Protein AF-A0AAP0EFK4-F1 (afdb_monomer_lite)

Secondary structure (DSSP, 8-state):
--------S-------HHHHHHHHHHHHHGGGGGGG--S--EEEEEETTTTEEEEEE-TT--S----EE-TTS-EE---HHHHHHHHHHHHHHHT--SS--EEE--SSHHHHHHHHHHHHHHTTSHHHHHH-SPPEEEEEEETT-HHHHHHHHHHHHHT-EEEEEEE-----

pLDDT: mean 73.01, std 19.62, range [22.94, 97.12]

Radius of gyration: 22.22 Å; chains: 1; bounding box: 81×41×48 Å

InterPro domains:
  IPR001962 Asparagine synthase [PF00733] (86-170)
  IPR001962 Asparagine synthase [cd01991] (97-170)
  IPR014729 Rossmann-like alpha/beta/alpha sandwich fold [G3DSA:3.40.50.620] (80-172)
  IPR017932 Glutamine amidotransferase type 2 domain [PF13537] (26-79)
  IPR029055 Nucleophile aminohydrolases, N-terminal [SSF56235] (26-90)
  IPR050795 Asparagine Synthetase [PTHR11772] (86-170)

Sequence (172 aa):
MSTMVGEDDLLPSIEDGALRQERLKYEEYGEGFVDMLDGMFSFVLLDTRDNSFLVARDAIGITSLYIGWGLDDITQFGSCRLIFFLLSNAVIKRLMTDVPFGVLLSGRLDSSLVASITTRYLAGTKAARRWGVQLHSFCVGLEGSPDLKAAKEVANYLGTVHHEFHFTVQVL

Structure (mmCIF, N/CA/C/O backbone):
data_AF-A0AAP0EFK4-F1
#
_entry.id   AF-A0AAP0EFK4-F1
#
loop_
_atom_site.group_PDB
_atom_site.id
_atom_site.type_symbol
_atom_site.label_atom_id
_atom_site.label_alt_id
_atom_site.label_comp_id
_atom_site.label_asym_id
_atom_site.label_entity_id
_atom_site.label_seq_id
_atom_site.pdbx_PDB_ins_code
_atom_site.Cartn_x
_atom_site.Cartn_y
_atom_site.Cartn_z
_atom_site.occupancy
_atom_site.B_iso_or_equiv
_atom_site.auth_seq_id
_atom_site.auth_comp_id
_atom_site.auth_asym_id
_atom_site.auth_atom_id
_atom_site.pdbx_PDB_model_num
ATOM 1 N N . MET A 1 1 ? 49.008 0.470 -12.103 1.00 33.00 1 MET A N 1
ATOM 2 C CA . MET A 1 1 ? 49.219 0.780 -10.671 1.00 33.00 1 MET A CA 1
ATOM 3 C C . MET A 1 1 ? 48.090 1.730 -10.301 1.00 33.00 1 MET A C 1
ATOM 5 O O . MET A 1 1 ? 48.106 2.841 -10.793 1.00 33.00 1 MET A O 1
ATOM 9 N N . SER A 1 2 ? 46.990 1.312 -9.687 1.00 26.42 2 SER A N 1
ATOM 10 C CA . SER A 1 2 ? 46.818 0.460 -8.504 1.00 26.42 2 SER A CA 1
ATOM 11 C C . SER A 1 2 ? 45.630 -0.513 -8.616 1.00 26.42 2 SER A C 1
ATOM 13 O O . SER A 1 2 ? 44.663 -0.257 -9.323 1.00 26.42 2 SER A O 1
ATOM 15 N N . THR A 1 3 ? 45.754 -1.618 -7.888 1.00 28.56 3 THR A N 1
ATOM 16 C CA . THR A 1 3 ? 44.881 -2.797 -7.774 1.00 28.56 3 THR A CA 1
ATOM 17 C C . THR A 1 3 ? 43.818 -2.633 -6.673 1.00 28.56 3 THR A C 1
ATOM 19 O O . THR A 1 3 ? 44.109 -1.958 -5.689 1.00 28.56 3 THR A O 1
ATOM 22 N N . MET A 1 4 ? 42.654 -3.291 -6.801 1.00 23.03 4 MET A N 1
ATOM 23 C CA . MET A 1 4 ? 42.018 -4.242 -5.844 1.00 23.03 4 MET A CA 1
ATOM 24 C C . MET A 1 4 ? 40.590 -4.575 -6.347 1.00 23.03 4 MET A C 1
ATOM 26 O O . MET A 1 4 ? 39.811 -3.656 -6.563 1.00 23.03 4 MET A O 1
ATOM 30 N N . VAL A 1 5 ? 40.321 -5.797 -6.840 1.00 27.58 5 VAL A N 1
ATOM 31 C CA . VAL A 1 5 ? 39.823 -7.007 -6.120 1.00 27.58 5 VAL A CA 1
ATOM 32 C C . VAL A 1 5 ? 38.445 -6.755 -5.463 1.00 27.58 5 VAL A C 1
ATOM 34 O O . VAL A 1 5 ? 38.341 -5.839 -4.659 1.00 27.58 5 VAL A O 1
ATOM 37 N N . GLY A 1 6 ? 37.370 -7.507 -5.730 1.00 22.94 6 GLY A N 1
ATOM 38 C CA . GLY A 1 6 ? 37.272 -8.808 -6.393 1.00 22.94 6 GLY A CA 1
ATOM 39 C C . GLY A 1 6 ? 35.918 -9.071 -7.061 1.00 22.94 6 GLY A C 1
ATOM 40 O O . GLY A 1 6 ? 34.887 -8.506 -6.697 1.00 22.94 6 GLY A O 1
ATOM 41 N N . GLU A 1 7 ? 36.003 -9.926 -8.077 1.00 42.03 7 GLU A N 1
ATOM 42 C CA . GLU A 1 7 ? 34.964 -10.865 -8.488 1.00 42.03 7 GLU A CA 1
ATOM 43 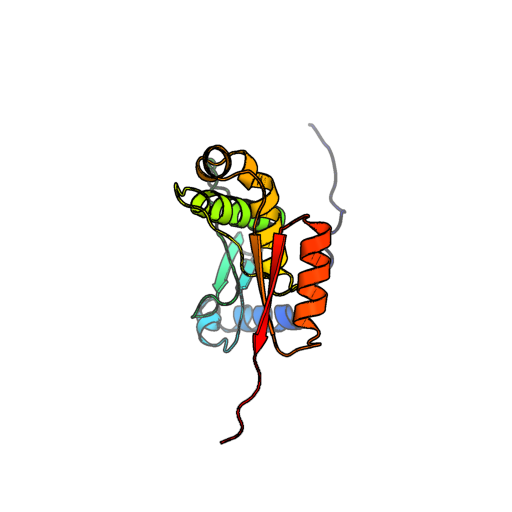C C . GLU A 1 7 ? 34.627 -11.800 -7.308 1.00 42.03 7 GLU A C 1
ATOM 45 O O . GLU A 1 7 ? 35.427 -11.933 -6.381 1.00 42.03 7 GLU A O 1
ATOM 50 N N . ASP A 1 8 ? 33.459 -12.438 -7.377 1.00 32.38 8 ASP A N 1
ATOM 51 C CA . ASP A 1 8 ? 32.881 -13.371 -6.398 1.00 32.38 8 ASP A CA 1
ATOM 52 C C . ASP A 1 8 ? 32.175 -12.731 -5.192 1.00 32.38 8 ASP A C 1
ATOM 54 O O . ASP A 1 8 ? 32.669 -12.767 -4.075 1.00 32.38 8 ASP A O 1
ATOM 58 N N . ASP A 1 9 ? 30.959 -12.214 -5.407 1.00 30.11 9 ASP A N 1
ATOM 59 C CA . ASP A 1 9 ? 29.875 -12.376 -4.425 1.00 30.11 9 ASP A CA 1
ATOM 60 C C . ASP A 1 9 ? 28.490 -12.212 -5.084 1.00 30.11 9 ASP A C 1
ATOM 62 O O . ASP A 1 9 ? 27.922 -11.128 -5.206 1.00 30.11 9 ASP A O 1
ATOM 66 N N . LEU A 1 10 ? 27.946 -13.365 -5.489 1.00 34.59 10 LEU A N 1
ATOM 67 C CA . LEU A 1 10 ? 26.521 -13.710 -5.429 1.00 34.59 10 LEU A CA 1
ATOM 68 C C . LEU A 1 10 ? 25.538 -12.807 -6.199 1.00 34.59 10 LEU A C 1
ATOM 70 O O . LEU A 1 10 ? 24.672 -12.156 -5.614 1.00 34.59 10 LEU A O 1
ATOM 74 N N . LEU A 1 11 ? 25.519 -12.936 -7.527 1.00 31.41 11 LEU A N 1
ATOM 75 C CA . LEU A 1 11 ? 24.217 -13.102 -8.175 1.00 31.41 11 LEU A CA 1
ATOM 76 C C . LEU A 1 11 ? 23.945 -14.607 -8.212 1.00 31.41 11 LEU A C 1
ATOM 78 O O . LEU A 1 11 ? 24.707 -15.327 -8.860 1.00 31.41 11 LEU A O 1
ATOM 82 N N . PRO A 1 12 ? 22.931 -15.116 -7.486 1.00 29.62 12 PRO A N 1
ATOM 83 C CA . PRO A 1 12 ? 22.564 -16.510 -7.620 1.00 29.62 12 PRO A CA 1
ATOM 84 C C . PRO A 1 12 ? 22.275 -16.765 -9.095 1.00 29.62 12 PRO A C 1
ATOM 86 O O . PRO A 1 12 ? 21.558 -15.993 -9.734 1.00 29.62 12 PRO A O 1
ATOM 89 N N . SER A 1 13 ? 22.862 -17.832 -9.628 1.00 32.31 13 SER A N 1
ATOM 90 C CA . SER A 1 13 ? 22.449 -18.443 -10.880 1.00 32.31 13 SER A CA 1
ATOM 91 C C . SER A 1 13 ? 20.964 -18.772 -10.760 1.00 32.31 13 SER A C 1
ATOM 93 O O . SER A 1 13 ? 20.586 -19.826 -10.249 1.00 32.31 13 SER A O 1
ATOM 95 N N . ILE A 1 14 ? 20.118 -17.830 -11.174 1.00 37.06 14 ILE A N 1
ATOM 96 C CA . ILE A 1 14 ? 18.705 -18.064 -11.425 1.00 37.06 14 ILE A CA 1
ATOM 97 C C . ILE A 1 14 ? 18.675 -18.898 -12.706 1.00 37.06 14 ILE A C 1
ATOM 99 O O . ILE A 1 14 ? 18.465 -18.403 -13.809 1.00 37.06 14 ILE A O 1
ATOM 103 N N . GLU A 1 15 ? 18.948 -20.191 -12.553 1.00 34.88 15 GLU A N 1
ATOM 104 C CA . GLU A 1 15 ? 18.509 -21.214 -13.493 1.00 34.88 15 GLU A CA 1
ATOM 105 C C . GLU A 1 15 ? 16.991 -21.397 -13.323 1.00 34.88 15 GLU A C 1
ATOM 107 O O . GLU A 1 15 ? 16.508 -22.480 -13.003 1.00 34.88 15 GLU A O 1
ATOM 112 N N . ASP A 1 16 ? 16.217 -20.323 -13.517 1.00 42.34 16 ASP A N 1
ATOM 113 C CA . ASP A 1 16 ? 14.788 -20.459 -13.775 1.00 42.34 16 ASP A CA 1
ATOM 114 C C . ASP A 1 16 ? 14.625 -20.834 -15.245 1.00 42.34 16 ASP A C 1
ATOM 116 O O . ASP A 1 16 ? 15.045 -20.114 -16.154 1.00 42.34 16 ASP A O 1
ATOM 120 N N . GLY A 1 17 ? 13.982 -21.974 -15.493 1.00 42.22 17 GLY A N 1
ATOM 121 C CA . GLY A 1 17 ? 13.722 -22.485 -16.841 1.00 42.22 17 GLY A CA 1
ATOM 122 C C . GLY A 1 17 ? 12.943 -21.525 -17.753 1.00 42.22 17 GLY A C 1
ATOM 123 O O . GLY A 1 17 ? 12.957 -21.729 -18.966 1.00 42.22 17 GLY A O 1
ATOM 124 N N . ALA A 1 18 ? 12.314 -20.481 -17.199 1.00 46.25 18 ALA A N 1
ATOM 125 C CA . ALA A 1 18 ? 11.661 -19.402 -17.942 1.00 46.25 18 ALA A CA 1
ATOM 126 C C . ALA A 1 18 ? 12.678 -18.567 -18.747 1.00 46.25 18 ALA A C 1
ATOM 128 O O . ALA A 1 18 ? 12.622 -18.575 -19.977 1.00 46.25 18 ALA A O 1
ATOM 129 N N . LEU A 1 19 ? 13.713 -18.029 -18.080 1.00 53.16 19 LEU A N 1
ATOM 130 C CA . LEU A 1 19 ? 14.769 -17.198 -18.693 1.00 53.16 19 LEU A CA 1
ATOM 131 C C . LEU A 1 19 ? 15.519 -17.913 -19.820 1.00 53.16 19 LEU A C 1
ATOM 133 O O . LEU A 1 19 ? 15.989 -17.293 -20.777 1.00 53.16 19 LEU A O 1
ATOM 137 N N . ARG A 1 20 ? 15.591 -19.246 -19.754 1.00 61.19 20 ARG A N 1
ATOM 138 C CA . ARG A 1 20 ? 16.199 -20.069 -20.802 1.00 61.19 20 ARG A CA 1
ATOM 139 C C . ARG A 1 20 ? 15.390 -20.059 -22.103 1.00 61.19 20 ARG A C 1
ATOM 141 O O . ARG A 1 20 ? 15.995 -20.074 -23.172 1.00 61.19 20 ARG A O 1
ATOM 148 N N . GLN A 1 21 ? 14.060 -20.032 -22.032 1.00 61.53 21 GLN A N 1
ATOM 149 C CA . GLN A 1 21 ? 13.191 -19.980 -23.213 1.00 61.53 21 GLN A CA 1
ATOM 150 C C . GLN A 1 21 ? 13.215 -18.597 -23.866 1.00 61.53 21 GLN A C 1
ATOM 152 O O . GLN A 1 21 ? 13.297 -18.511 -25.091 1.00 61.53 21 GLN A O 1
ATOM 157 N N . GLU A 1 22 ? 13.206 -17.519 -23.074 1.00 68.31 22 GLU A N 1
ATOM 158 C CA . GLU A 1 22 ? 13.320 -16.160 -23.616 1.00 68.31 22 GLU A CA 1
ATOM 159 C C . GLU A 1 22 ? 14.681 -15.927 -24.284 1.00 68.31 22 GLU A C 1
ATOM 161 O O . GLU A 1 22 ? 14.734 -15.382 -25.384 1.00 68.31 22 GLU A O 1
ATOM 166 N N . ARG A 1 23 ? 15.774 -16.430 -23.691 1.00 71.62 23 ARG A N 1
ATOM 167 C CA . ARG A 1 23 ? 17.110 -16.389 -24.308 1.00 71.62 23 ARG A CA 1
ATOM 168 C C . ARG A 1 23 ? 17.151 -17.119 -25.653 1.00 71.62 23 ARG A C 1
ATOM 170 O O . ARG A 1 23 ? 17.680 -16.572 -26.612 1.00 71.62 23 ARG A O 1
ATOM 177 N N . LEU A 1 24 ? 16.615 -18.341 -25.729 1.00 76.44 24 LEU A N 1
ATOM 178 C CA . LEU A 1 24 ? 16.614 -19.125 -26.974 1.00 76.44 24 LEU A CA 1
ATOM 179 C C . LEU A 1 24 ? 15.810 -18.428 -28.080 1.00 76.44 24 LEU A C 1
ATOM 181 O O . LEU A 1 24 ? 16.266 -18.359 -29.217 1.00 76.44 24 LEU A O 1
ATOM 185 N N . LYS A 1 25 ? 14.655 -17.848 -27.737 1.00 74.19 25 LYS A N 1
ATOM 186 C CA . LYS A 1 25 ? 13.835 -17.081 -28.684 1.00 74.19 25 LYS A CA 1
ATOM 187 C C . LYS A 1 25 ? 14.502 -15.776 -29.118 1.00 74.19 25 LYS A C 1
ATOM 189 O O . LYS A 1 25 ? 14.387 -15.420 -30.284 1.00 74.19 25 LYS A O 1
ATOM 194 N N . TYR A 1 26 ? 15.217 -15.091 -28.226 1.00 79.56 26 TYR A N 1
ATOM 195 C CA . TYR A 1 26 ? 16.004 -13.906 -28.581 1.00 79.56 26 TYR A CA 1
ATOM 196 C C . TYR A 1 26 ? 17.161 -14.253 -29.530 1.00 79.56 26 TYR A C 1
ATOM 198 O O . TYR A 1 26 ? 17.396 -13.543 -30.503 1.00 79.56 26 TYR A O 1
ATOM 206 N N . GLU A 1 27 ? 17.854 -15.373 -29.295 1.00 79.50 27 GLU A N 1
ATOM 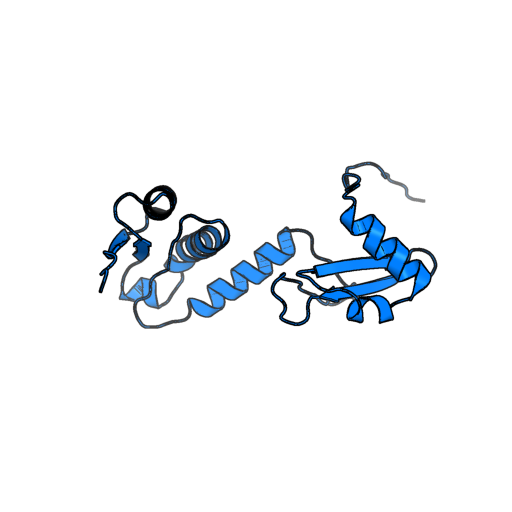207 C CA . GLU A 1 27 ? 18.918 -15.855 -30.188 1.00 79.50 27 GLU A CA 1
ATOM 208 C C . GLU A 1 27 ? 18.394 -16.221 -31.589 1.00 79.50 27 GLU A C 1
ATOM 210 O O . GLU A 1 27 ? 19.127 -16.073 -32.565 1.00 79.50 27 GLU A O 1
ATOM 215 N N . GLU A 1 28 ? 17.143 -16.677 -31.693 1.00 81.62 28 GLU A N 1
ATOM 216 C CA . GLU A 1 28 ? 16.526 -17.124 -32.948 1.00 81.62 28 GLU A CA 1
ATOM 217 C C . GLU A 1 28 ? 15.794 -16.002 -33.712 1.00 81.62 28 GLU A C 1
ATOM 219 O O . GLU A 1 28 ? 15.886 -15.935 -34.937 1.00 81.62 28 GLU A O 1
ATOM 224 N N . TYR A 1 29 ? 15.100 -15.100 -33.010 1.00 82.06 29 TYR A N 1
ATOM 225 C CA . TYR A 1 29 ? 14.195 -14.100 -33.601 1.00 82.06 29 TYR A CA 1
ATOM 226 C C . TYR A 1 29 ? 14.587 -12.641 -33.309 1.00 82.06 29 TYR A C 1
ATOM 228 O O . TYR A 1 29 ? 13.887 -11.721 -33.741 1.00 82.06 29 TYR A O 1
ATOM 236 N N . GLY A 1 30 ? 15.694 -12.405 -32.597 1.00 81.94 30 GLY A N 1
ATOM 237 C CA . GLY A 1 30 ? 16.124 -11.062 -32.198 1.00 81.94 30 GLY A CA 1
ATOM 238 C C . GLY A 1 30 ? 15.087 -10.374 -31.310 1.00 81.94 30 GLY A C 1
ATOM 239 O O . GLY A 1 30 ? 14.343 -11.038 -30.601 1.00 81.94 30 GLY A O 1
ATOM 240 N N . GLU A 1 31 ? 15.001 -9.044 -31.354 1.00 80.31 31 GLU A N 1
ATOM 241 C CA . GLU A 1 31 ? 14.047 -8.252 -30.556 1.00 80.31 31 GLU A CA 1
ATOM 242 C C . GLU A 1 31 ? 12.565 -8.525 -30.878 1.00 80.31 31 GLU A C 1
ATOM 244 O O . GLU A 1 31 ? 11.709 -8.395 -30.004 1.00 80.31 31 GLU A O 1
ATOM 249 N N . GLY A 1 32 ? 12.257 -8.980 -32.098 1.00 80.25 32 GLY A N 1
ATOM 250 C CA . GLY A 1 32 ? 10.885 -9.236 -32.555 1.00 80.25 32 GLY A CA 1
ATOM 251 C C . GLY A 1 32 ? 10.183 -10.389 -31.830 1.00 80.25 32 GLY A C 1
ATOM 252 O O . GLY A 1 32 ? 8.978 -10.574 -31.981 1.00 80.25 32 GLY A O 1
ATOM 253 N N . PHE A 1 33 ? 10.902 -11.162 -31.009 1.00 84.75 33 PHE A N 1
ATOM 254 C CA . PHE A 1 33 ? 10.294 -12.231 -30.220 1.00 84.75 33 PHE A CA 1
ATOM 255 C C . PHE A 1 33 ? 9.350 -11.736 -29.125 1.00 84.75 33 PHE A C 1
ATOM 257 O O . PHE A 1 33 ? 8.503 -12.509 -28.679 1.00 84.75 33 PHE A O 1
ATOM 264 N N . VAL A 1 34 ? 9.487 -10.477 -28.697 1.00 79.75 34 VAL A N 1
ATOM 265 C CA . VAL A 1 34 ? 8.649 -9.881 -27.648 1.00 79.75 34 VAL A CA 1
ATOM 266 C C . VAL A 1 34 ? 7.174 -9.902 -28.055 1.00 79.75 34 VAL A C 1
ATOM 268 O O . VAL A 1 34 ? 6.322 -10.214 -27.227 1.00 79.75 34 VAL A O 1
ATOM 271 N N . ASP A 1 35 ? 6.882 -9.698 -29.341 1.00 80.56 35 ASP A N 1
ATOM 272 C CA . ASP A 1 35 ? 5.521 -9.748 -29.894 1.00 80.56 35 ASP A CA 1
ATOM 273 C C . ASP A 1 35 ? 4.941 -11.174 -29.945 1.00 80.56 35 ASP A C 1
ATOM 275 O O . ASP A 1 35 ? 3.742 -11.363 -30.143 1.00 80.56 35 ASP A O 1
ATOM 279 N N . MET A 1 36 ? 5.786 -12.194 -29.760 1.00 81.12 36 MET A N 1
ATOM 280 C CA . MET A 1 36 ? 5.402 -13.609 -29.737 1.00 81.12 36 MET A CA 1
ATOM 281 C C . MET A 1 36 ? 5.200 -14.150 -28.313 1.00 81.12 36 MET A C 1
ATOM 283 O O . MET A 1 36 ? 4.925 -15.342 -28.137 1.00 81.12 36 MET A O 1
ATOM 287 N N . LEU A 1 37 ? 5.386 -13.313 -27.288 1.00 76.19 37 LEU A N 1
ATOM 288 C CA . LEU A 1 37 ? 5.182 -13.686 -25.893 1.00 76.19 37 LEU A CA 1
ATOM 289 C C . LEU A 1 37 ? 3.723 -13.446 -25.491 1.00 76.19 37 LEU A C 1
ATOM 291 O O . LEU A 1 37 ? 3.270 -12.310 -25.385 1.00 76.19 37 LEU A O 1
ATOM 295 N N . ASP A 1 38 ? 3.003 -14.532 -25.217 1.00 68.75 38 ASP A N 1
ATOM 296 C CA . ASP A 1 38 ? 1.668 -14.491 -24.619 1.00 68.75 38 ASP A CA 1
ATOM 297 C C . ASP A 1 38 ? 1.781 -14.770 -23.113 1.00 68.75 38 ASP A C 1
ATOM 299 O O . ASP A 1 38 ? 2.097 -15.889 -22.696 1.00 68.75 38 ASP A O 1
ATOM 303 N N . GLY A 1 39 ? 1.613 -13.733 -22.287 1.00 66.12 39 GLY A N 1
ATOM 304 C CA . GLY A 1 39 ? 1.713 -13.847 -20.833 1.00 66.12 39 GLY A CA 1
ATOM 305 C C . GLY A 1 39 ? 2.058 -12.546 -20.105 1.00 66.12 39 GLY A C 1
ATOM 306 O O . GLY A 1 39 ? 2.154 -11.472 -20.690 1.00 66.12 39 GLY A O 1
ATOM 307 N N . MET A 1 40 ? 2.246 -12.660 -18.789 1.00 69.94 40 MET A N 1
ATOM 308 C CA . MET A 1 40 ? 2.670 -11.571 -17.903 1.00 69.94 40 MET A CA 1
ATOM 309 C C . MET A 1 40 ? 4.192 -11.628 -17.729 1.00 69.94 40 MET A C 1
ATOM 311 O O . MET A 1 40 ? 4.692 -12.572 -17.119 1.00 69.94 40 MET A O 1
ATOM 315 N N . PHE A 1 41 ? 4.931 -10.645 -18.248 1.00 67.69 41 PHE A N 1
ATOM 316 C CA . PHE A 1 41 ? 6.395 -10.647 -18.225 1.00 67.69 41 PHE A CA 1
ATOM 317 C C . PHE A 1 41 ? 6.992 -9.238 -18.159 1.00 67.69 41 PHE A C 1
ATOM 319 O O . PHE A 1 41 ? 6.490 -8.289 -18.759 1.00 67.69 41 PHE A O 1
ATOM 326 N N . SER A 1 42 ? 8.110 -9.124 -17.445 1.00 67.50 42 SER A N 1
ATOM 327 C CA . SER A 1 42 ? 8.951 -7.930 -17.372 1.00 67.50 42 SER A CA 1
ATOM 328 C C . SER A 1 42 ? 10.384 -8.395 -17.163 1.00 67.50 42 SER A C 1
ATOM 330 O O . SER A 1 42 ? 10.700 -8.920 -16.094 1.00 67.50 42 SER A O 1
ATOM 332 N N . PHE A 1 43 ? 11.250 -8.194 -18.151 1.00 72.19 43 PHE A N 1
ATOM 333 C CA . PHE A 1 43 ? 12.636 -8.648 -18.079 1.00 72.19 43 PHE A CA 1
ATOM 334 C C . PHE A 1 43 ? 13.599 -7.690 -18.782 1.00 72.19 43 PHE A C 1
ATOM 336 O O . PHE A 1 43 ? 13.207 -6.823 -19.567 1.00 72.19 43 PHE A O 1
ATOM 343 N N . VAL A 1 44 ? 14.880 -7.875 -18.473 1.00 73.94 44 VAL A N 1
ATOM 344 C CA . VAL A 1 44 ? 16.007 -7.194 -19.108 1.00 73.94 44 VAL A CA 1
ATOM 345 C C . VAL A 1 44 ? 16.965 -8.275 -19.591 1.00 73.94 44 VAL A C 1
ATOM 347 O O . VAL A 1 44 ? 17.414 -9.093 -18.789 1.00 73.94 44 VAL A O 1
ATOM 350 N N . LEU A 1 45 ? 17.267 -8.288 -20.886 1.00 75.38 45 LEU A N 1
ATOM 351 C CA . LEU A 1 45 ? 18.323 -9.114 -21.466 1.00 75.38 45 LEU A CA 1
ATOM 352 C C . LEU A 1 45 ? 19.539 -8.232 -21.735 1.00 75.38 45 LEU A C 1
ATOM 354 O O . LEU A 1 45 ? 19.410 -7.171 -22.338 1.00 75.38 45 LEU A O 1
ATOM 358 N N . LEU A 1 46 ? 20.709 -8.682 -21.291 1.00 70.62 46 LEU A N 1
ATOM 359 C CA . LEU A 1 46 ? 21.997 -8.075 -21.612 1.00 70.62 46 LEU A CA 1
ATOM 360 C C . LEU A 1 46 ? 22.706 -8.971 -22.628 1.00 70.62 46 LEU A C 1
ATOM 362 O O . LEU A 1 46 ? 22.987 -10.132 -22.322 1.00 70.62 46 LEU A O 1
ATOM 366 N N . ASP A 1 47 ? 23.008 -8.441 -23.810 1.00 75.69 47 ASP A N 1
ATOM 367 C CA . ASP A 1 47 ? 23.853 -9.118 -24.787 1.00 75.69 47 ASP A CA 1
ATOM 368 C C . ASP A 1 47 ? 25.305 -8.680 -24.583 1.00 75.69 47 ASP A C 1
ATOM 370 O O . ASP A 1 47 ? 25.715 -7.560 -24.884 1.00 75.69 47 ASP A O 1
ATOM 374 N N . THR A 1 48 ? 26.110 -9.579 -24.025 1.00 73.31 48 THR A N 1
ATOM 375 C CA . THR A 1 48 ? 27.517 -9.304 -23.717 1.00 73.31 48 THR A CA 1
ATOM 376 C C . THR A 1 48 ? 28.420 -9.325 -24.952 1.00 73.31 48 THR A C 1
ATOM 378 O O . THR A 1 48 ? 29.593 -8.972 -24.839 1.00 73.31 48 THR A O 1
ATOM 381 N N . ARG A 1 49 ? 27.912 -9.722 -26.130 1.00 75.25 49 ARG A N 1
ATOM 382 C CA . ARG A 1 49 ? 28.698 -9.792 -27.377 1.00 75.25 49 ARG A CA 1
ATOM 383 C C . ARG A 1 49 ? 28.877 -8.422 -28.019 1.00 75.25 49 ARG A C 1
ATOM 385 O O . ARG A 1 49 ? 29.951 -8.134 -28.540 1.00 75.25 49 ARG A O 1
ATOM 392 N N . ASP A 1 50 ? 27.837 -7.596 -27.977 1.00 77.06 50 ASP A N 1
ATOM 393 C CA . ASP A 1 50 ? 27.813 -6.238 -28.530 1.00 77.06 50 ASP A CA 1
ATOM 394 C C . ASP A 1 50 ? 27.523 -5.160 -27.471 1.00 77.06 50 ASP A C 1
ATOM 396 O O . ASP A 1 50 ? 27.461 -3.972 -27.790 1.00 77.06 50 ASP A O 1
ATOM 400 N N . ASN A 1 51 ? 27.421 -5.569 -26.201 1.00 67.12 51 ASN A N 1
ATOM 401 C CA . ASN A 1 51 ? 27.143 -4.718 -25.047 1.00 67.12 51 ASN A CA 1
ATOM 402 C C . ASN A 1 51 ? 25.799 -3.972 -25.160 1.00 67.12 51 ASN A C 1
ATOM 404 O O . ASN A 1 51 ? 25.640 -2.876 -24.613 1.00 67.12 51 ASN A O 1
ATOM 408 N N . SER A 1 52 ? 24.843 -4.558 -25.885 1.00 72.25 52 SER A N 1
ATOM 409 C CA . SER A 1 52 ? 23.477 -4.058 -26.021 1.00 72.25 52 SER A CA 1
ATOM 410 C C . SER A 1 52 ? 22.555 -4.638 -24.945 1.00 72.25 52 SER A C 1
ATOM 412 O O . SER A 1 52 ? 22.861 -5.637 -24.290 1.00 72.25 52 SER A O 1
ATOM 414 N N . PHE A 1 53 ? 21.409 -3.995 -24.728 1.00 71.56 53 PHE A N 1
ATOM 415 C CA . PHE A 1 53 ? 20.392 -4.488 -23.806 1.00 71.56 53 PHE A CA 1
ATOM 416 C C . PHE A 1 53 ? 18.995 -4.387 -24.421 1.00 71.56 53 PHE A C 1
ATOM 418 O O . PHE A 1 53 ? 18.667 -3.406 -25.087 1.00 71.56 53 PHE A O 1
ATOM 425 N N . LEU A 1 54 ? 18.155 -5.386 -24.147 1.00 75.75 54 LEU A N 1
ATOM 426 C CA . LEU A 1 54 ? 16.738 -5.410 -24.498 1.00 75.75 54 LEU A CA 1
ATOM 427 C C . LEU A 1 54 ? 15.902 -5.344 -23.223 1.00 75.75 54 LEU A C 1
ATOM 429 O O . LEU A 1 54 ? 16.125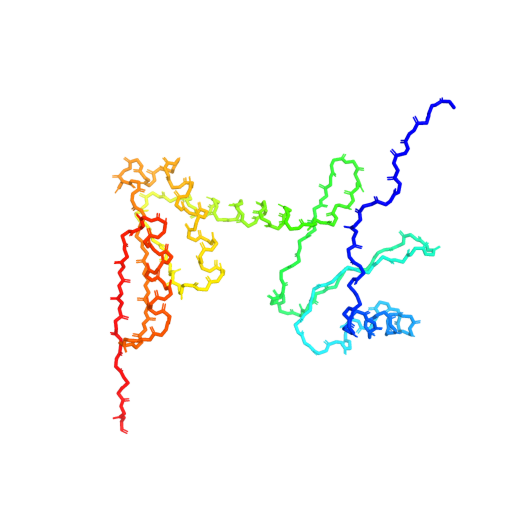 -6.093 -22.272 1.00 75.75 54 LEU A O 1
ATOM 433 N N . VAL A 1 55 ? 14.908 -4.463 -23.220 1.00 77.06 55 VAL A N 1
ATOM 434 C CA . VAL A 1 55 ? 13.999 -4.252 -22.093 1.00 77.06 55 VAL A CA 1
ATOM 435 C C . VAL A 1 55 ? 12.582 -4.501 -22.588 1.00 77.06 55 VAL A C 1
ATOM 437 O O . VAL A 1 55 ? 12.126 -3.798 -23.486 1.00 77.06 55 VAL A O 1
ATOM 440 N N . ALA A 1 56 ? 11.887 -5.487 -22.022 1.00 75.81 56 ALA A N 1
ATOM 441 C CA . ALA A 1 56 ? 10.583 -5.919 -22.522 1.00 75.81 56 ALA A CA 1
ATOM 442 C C . ALA A 1 56 ? 9.541 -6.020 -21.405 1.00 75.81 56 ALA A C 1
ATOM 444 O O . ALA A 1 56 ? 9.853 -6.388 -20.269 1.00 75.81 56 ALA A O 1
ATOM 445 N N . ARG A 1 57 ? 8.291 -5.692 -21.751 1.00 73.56 57 ARG A N 1
ATOM 446 C CA . ARG A 1 57 ? 7.117 -5.764 -20.875 1.00 73.56 57 ARG A CA 1
ATOM 447 C C . ARG A 1 57 ? 5.905 -6.322 -21.598 1.00 73.56 57 ARG A C 1
ATOM 449 O O . ARG A 1 57 ? 5.751 -6.100 -22.795 1.00 73.56 57 ARG A O 1
ATOM 456 N N . ASP A 1 58 ? 5.028 -6.960 -20.830 1.00 76.62 58 ASP A N 1
ATOM 457 C CA . ASP A 1 58 ? 3.707 -7.368 -21.289 1.00 76.62 58 ASP A CA 1
ATOM 458 C C . ASP A 1 58 ? 2.856 -6.164 -21.733 1.00 76.62 58 ASP A C 1
ATOM 460 O O . ASP A 1 58 ? 3.011 -5.050 -21.225 1.00 76.62 58 ASP A O 1
ATOM 464 N N . ALA A 1 59 ? 1.937 -6.395 -22.677 1.00 63.53 59 ALA A N 1
ATOM 465 C CA . ALA A 1 59 ? 1.180 -5.349 -23.376 1.00 63.53 59 ALA A CA 1
ATOM 466 C C . ALA A 1 59 ? 0.356 -4.428 -22.456 1.00 63.53 59 ALA A C 1
ATOM 468 O O . ALA A 1 59 ? 0.086 -3.278 -22.804 1.00 63.53 59 ALA A O 1
ATOM 469 N N . ILE A 1 60 ? -0.059 -4.926 -21.288 1.00 58.06 60 ILE A N 1
ATOM 470 C CA . ILE A 1 60 ? -0.885 -4.185 -20.324 1.00 58.06 60 ILE A CA 1
ATOM 471 C C . ILE A 1 60 ? -0.016 -3.626 -19.179 1.00 58.06 60 ILE A C 1
ATOM 473 O O . ILE A 1 60 ? -0.428 -2.708 -18.468 1.00 58.06 60 ILE A O 1
ATOM 477 N N . GLY A 1 61 ? 1.213 -4.125 -19.024 1.00 58.66 61 GLY A N 1
ATOM 478 C CA . GLY A 1 61 ? 2.140 -3.750 -17.964 1.00 58.66 61 GLY A CA 1
ATOM 479 C C . GLY A 1 61 ? 1.722 -4.286 -16.595 1.00 58.66 61 GLY A C 1
ATOM 480 O O . GLY A 1 61 ? 1.905 -3.583 -15.597 1.00 58.66 61 GLY A O 1
ATOM 481 N N . ILE A 1 62 ? 1.157 -5.499 -16.549 1.00 52.28 62 ILE A N 1
ATOM 482 C CA . ILE A 1 62 ? 0.752 -6.192 -15.316 1.00 52.28 62 ILE A CA 1
ATOM 483 C C . ILE A 1 62 ? 1.963 -6.376 -14.398 1.00 52.28 62 ILE A C 1
ATOM 485 O O . ILE A 1 62 ? 1.869 -6.181 -13.185 1.00 52.28 62 ILE A O 1
ATOM 489 N N . THR A 1 63 ? 3.120 -6.692 -14.980 1.00 49.38 63 THR A N 1
ATOM 490 C CA . THR A 1 63 ? 4.390 -6.737 -14.255 1.00 49.38 63 THR A CA 1
ATOM 491 C C . THR A 1 63 ? 5.083 -5.370 -14.286 1.00 49.38 63 THR A C 1
ATOM 493 O O . THR A 1 63 ? 5.189 -4.686 -15.312 1.00 49.38 63 THR A O 1
ATOM 496 N N . SER A 1 64 ? 5.529 -4.903 -13.120 1.00 51.66 64 SER A N 1
ATOM 497 C CA . SER A 1 64 ? 6.112 -3.569 -12.986 1.00 51.66 64 SER A CA 1
ATOM 498 C C . SER A 1 64 ? 7.586 -3.545 -13.410 1.00 51.66 64 SER A C 1
ATOM 500 O O . SER A 1 64 ? 8.411 -4.170 -12.749 1.00 51.66 64 SER A O 1
ATOM 502 N N . LEU A 1 65 ? 7.914 -2.757 -14.443 1.00 52.62 65 LEU A N 1
ATOM 503 C CA . LEU A 1 65 ? 9.283 -2.454 -14.885 1.00 52.62 65 LEU A CA 1
ATOM 504 C C . LEU A 1 65 ? 9.505 -0.946 -14.855 1.00 52.62 65 LEU A C 1
ATOM 506 O O . LEU A 1 65 ? 8.661 -0.182 -15.331 1.00 52.62 65 LEU A O 1
ATOM 510 N N . TYR A 1 66 ? 10.644 -0.524 -14.318 1.00 54.41 66 TYR A N 1
ATOM 511 C CA . TYR A 1 66 ? 11.000 0.884 -14.202 1.00 54.41 66 TYR A CA 1
ATOM 512 C C . TYR A 1 66 ? 12.404 1.122 -14.753 1.00 54.41 66 TYR A C 1
ATOM 514 O O . TYR A 1 66 ? 13.327 0.378 -14.431 1.00 54.41 66 TYR A O 1
ATOM 522 N N . ILE A 1 67 ? 12.556 2.181 -15.548 1.00 57.34 67 ILE A N 1
ATOM 523 C CA . ILE A 1 67 ? 13.828 2.614 -16.135 1.00 57.34 67 ILE A CA 1
ATOM 524 C C . ILE A 1 67 ? 14.187 3.965 -15.516 1.00 57.34 67 ILE A C 1
ATOM 526 O O . ILE A 1 67 ? 13.352 4.873 -15.475 1.00 57.34 67 ILE A O 1
ATOM 530 N N . GLY A 1 68 ? 15.410 4.086 -15.005 1.00 48.34 68 GLY A N 1
ATOM 531 C CA . GLY A 1 68 ? 15.960 5.329 -14.473 1.00 48.34 68 GLY A CA 1
ATOM 532 C C . GLY A 1 68 ? 17.180 5.772 -15.276 1.00 48.34 68 GLY A C 1
ATOM 533 O O . GLY A 1 68 ? 18.017 4.944 -15.630 1.00 48.34 68 GLY A O 1
ATOM 534 N N . TRP A 1 69 ? 17.281 7.077 -15.523 1.00 47.19 69 TRP A N 1
ATOM 535 C CA . TRP A 1 69 ? 18.425 7.708 -16.183 1.00 47.19 69 TRP A CA 1
ATOM 536 C C . TRP A 1 69 ? 19.260 8.437 -15.122 1.00 47.19 69 TRP A C 1
ATOM 538 O O . TRP A 1 69 ? 18.719 9.267 -14.385 1.00 47.19 69 TRP A O 1
ATOM 548 N N . GLY A 1 70 ? 20.546 8.094 -14.998 1.00 48.09 70 GLY A N 1
ATOM 549 C CA . GLY A 1 70 ? 21.507 8.839 -14.176 1.00 48.09 70 GLY A CA 1
ATOM 550 C C . GLY A 1 70 ? 21.932 10.157 -14.837 1.00 48.09 70 GLY A C 1
ATOM 551 O O . GLY A 1 70 ? 21.707 10.353 -16.027 1.00 48.09 70 GLY A O 1
ATOM 552 N N . LEU A 1 71 ? 22.566 11.059 -14.077 1.00 51.31 71 LEU A N 1
ATOM 553 C CA . LEU A 1 71 ? 23.148 12.320 -14.588 1.00 51.31 71 LEU A CA 1
ATOM 554 C C . LEU A 1 71 ? 24.427 12.095 -15.428 1.00 51.31 71 LEU A C 1
ATOM 556 O O . LEU A 1 71 ? 25.049 13.046 -15.891 1.00 51.31 71 LEU A O 1
ATOM 560 N N . ASP A 1 72 ? 24.808 10.834 -15.588 1.00 52.31 72 ASP A N 1
ATOM 561 C CA . ASP A 1 72 ? 26.057 10.302 -16.113 1.00 52.31 72 ASP A CA 1
ATOM 562 C C . ASP A 1 72 ? 25.828 9.240 -17.215 1.00 52.31 72 ASP A C 1
ATOM 564 O O . ASP A 1 72 ? 26.714 8.441 -17.496 1.00 52.31 72 ASP A O 1
ATOM 568 N N . ASP A 1 73 ? 24.643 9.223 -17.845 1.00 47.41 73 ASP A N 1
ATOM 569 C CA . ASP A 1 73 ? 24.245 8.318 -18.949 1.00 47.41 73 ASP A CA 1
ATOM 570 C C . ASP A 1 73 ? 24.338 6.805 -18.647 1.00 47.41 73 ASP A C 1
ATOM 572 O O . ASP A 1 73 ? 24.140 5.961 -19.523 1.00 47.41 73 ASP A O 1
ATOM 576 N N . ILE A 1 74 ? 24.554 6.418 -17.386 1.00 44.50 74 ILE A N 1
ATOM 577 C CA . ILE A 1 74 ? 24.479 5.020 -16.957 1.00 44.50 74 ILE A CA 1
ATOM 578 C C . ILE A 1 74 ? 23.006 4.659 -16.735 1.00 44.50 74 ILE A C 1
ATOM 580 O O . ILE A 1 74 ? 22.358 5.130 -15.794 1.00 44.50 74 ILE A O 1
ATOM 584 N N . THR A 1 75 ? 22.479 3.789 -17.598 1.00 46.91 75 THR A N 1
ATOM 585 C CA . THR A 1 75 ? 21.174 3.146 -17.397 1.00 46.91 75 THR A CA 1
ATOM 586 C C . THR A 1 75 ? 21.289 2.199 -16.205 1.00 46.91 75 THR A C 1
ATOM 588 O O . THR A 1 75 ? 21.935 1.156 -16.286 1.00 46.91 75 THR A O 1
ATOM 591 N N . GLN A 1 76 ? 20.697 2.566 -15.067 1.00 44.81 76 GLN A N 1
ATOM 592 C CA . GLN A 1 76 ? 20.679 1.699 -13.890 1.00 44.81 76 GLN A CA 1
ATOM 593 C C . GLN A 1 76 ? 19.454 0.783 -13.943 1.00 44.81 76 GLN A C 1
ATOM 595 O O . GLN A 1 76 ? 18.323 1.216 -13.712 1.00 44.81 76 GLN A O 1
ATOM 600 N N . PHE A 1 77 ? 19.683 -0.507 -14.200 1.00 46.97 77 PHE A N 1
ATOM 601 C CA . PHE A 1 77 ? 18.684 -1.557 -14.002 1.00 46.97 77 PHE A CA 1
ATOM 602 C C . PHE A 1 77 ? 18.583 -1.862 -12.510 1.00 46.97 77 PHE A C 1
ATOM 604 O O . PHE A 1 77 ? 19.430 -2.518 -11.906 1.00 46.97 77 PHE A O 1
ATOM 611 N N . GLY A 1 78 ? 17.577 -1.281 -11.870 1.00 46.22 78 GLY A N 1
ATOM 612 C CA . GLY A 1 78 ? 17.488 -1.294 -10.423 1.00 46.22 78 GLY A CA 1
ATOM 613 C C . GLY A 1 78 ? 16.929 -2.591 -9.852 1.00 46.22 78 GLY A C 1
ATOM 614 O O . GLY A 1 78 ? 15.714 -2.775 -9.808 1.00 46.22 78 GLY A O 1
ATOM 615 N N . SER A 1 79 ? 17.840 -3.400 -9.301 1.00 49.44 79 SER A N 1
ATOM 616 C CA . SER A 1 79 ? 17.673 -4.248 -8.106 1.00 49.44 79 SER A CA 1
ATOM 617 C C . SER A 1 79 ? 16.608 -3.701 -7.135 1.00 49.44 79 SER A C 1
ATOM 619 O O . SER A 1 79 ? 16.448 -2.483 -7.036 1.00 49.44 79 SER A O 1
ATOM 621 N N . CYS A 1 80 ? 15.913 -4.579 -6.391 1.00 47.19 80 CYS A N 1
ATOM 622 C CA . CYS A 1 80 ? 14.760 -4.334 -5.494 1.00 47.19 80 CYS A CA 1
ATOM 623 C C . CYS A 1 80 ? 14.717 -2.972 -4.760 1.00 47.19 80 CYS A C 1
ATOM 625 O O . CYS A 1 80 ? 13.642 -2.436 -4.487 1.00 47.19 80 CYS A O 1
ATOM 627 N N . ARG A 1 81 ? 15.877 -2.382 -4.461 1.00 45.78 81 ARG A N 1
ATOM 628 C CA . ARG A 1 81 ? 16.050 -1.042 -3.888 1.00 45.78 81 ARG A CA 1
ATOM 629 C C . ARG A 1 81 ? 15.490 0.103 -4.751 1.00 45.78 81 ARG A C 1
ATOM 631 O O . ARG A 1 81 ? 14.911 1.027 -4.183 1.00 45.78 81 ARG A O 1
ATOM 638 N N . LEU A 1 82 ? 15.610 0.062 -6.083 1.00 50.78 82 LEU A N 1
ATOM 639 C CA . LEU A 1 82 ? 15.042 1.097 -6.966 1.00 50.78 82 LEU A CA 1
ATOM 640 C C . LEU A 1 82 ? 13.519 0.977 -7.054 1.00 50.78 82 LEU A C 1
ATOM 642 O O . LEU A 1 82 ? 12.819 1.984 -6.970 1.00 50.78 82 LEU A O 1
ATOM 646 N N . ILE A 1 83 ? 13.005 -0.252 -7.154 1.00 60.00 83 ILE A N 1
ATOM 647 C CA . ILE A 1 83 ? 11.562 -0.530 -7.142 1.00 60.00 83 ILE A CA 1
ATOM 648 C C . ILE A 1 83 ? 10.949 -0.005 -5.842 1.00 60.00 83 ILE A C 1
ATOM 650 O O . ILE A 1 83 ? 9.962 0.729 -5.875 1.00 60.00 83 ILE A O 1
ATOM 654 N N . PHE A 1 84 ? 11.577 -0.300 -4.700 1.00 66.25 84 PHE A N 1
ATOM 655 C CA . PHE A 1 84 ? 11.131 0.216 -3.409 1.00 66.25 84 PHE A CA 1
ATOM 656 C C . PHE A 1 84 ? 11.172 1.750 -3.347 1.00 66.25 84 PHE A C 1
ATOM 658 O O . PHE A 1 84 ? 10.236 2.369 -2.837 1.00 66.25 84 PHE A O 1
ATOM 665 N N . PHE A 1 85 ? 12.220 2.381 -3.888 1.00 65.56 85 PHE A N 1
ATOM 666 C CA . PHE A 1 85 ? 12.346 3.841 -3.933 1.00 65.56 85 PHE A CA 1
ATOM 667 C C . PHE A 1 85 ? 11.245 4.496 -4.780 1.00 65.56 85 PHE A C 1
ATOM 669 O O . PHE A 1 85 ? 10.586 5.434 -4.327 1.00 65.56 85 PHE A O 1
ATOM 676 N N . LEU A 1 86 ? 11.000 3.981 -5.986 1.00 68.38 86 LEU A N 1
ATOM 677 C CA . LEU A 1 86 ? 9.973 4.502 -6.889 1.00 68.38 86 LEU A CA 1
ATOM 678 C C . LEU A 1 86 ? 8.566 4.278 -6.336 1.00 68.38 86 LEU A C 1
ATOM 680 O O . LEU A 1 86 ? 7.758 5.208 -6.350 1.00 68.38 86 LEU A O 1
ATOM 684 N N . LEU A 1 87 ? 8.289 3.093 -5.783 1.00 76.94 87 LEU A N 1
ATOM 685 C CA . LEU A 1 87 ? 7.020 2.806 -5.119 1.00 76.94 87 LEU A CA 1
ATOM 686 C C . LEU A 1 87 ? 6.799 3.733 -3.919 1.00 76.94 87 LEU A C 1
ATOM 688 O O . LEU A 1 87 ? 5.722 4.311 -3.781 1.00 76.94 87 LEU A O 1
ATOM 692 N N . SER A 1 88 ? 7.827 3.941 -3.093 1.00 76.50 88 SER A N 1
ATOM 693 C CA . SER A 1 88 ? 7.753 4.856 -1.950 1.00 76.50 88 SER A CA 1
ATOM 694 C C . SER A 1 88 ? 7.415 6.275 -2.392 1.00 76.50 88 SER A C 1
ATOM 696 O O . SER A 1 88 ? 6.474 6.874 -1.874 1.00 76.50 88 SER A O 1
ATOM 698 N N . ASN A 1 89 ? 8.103 6.792 -3.412 1.00 74.12 89 ASN A N 1
ATOM 699 C CA . ASN A 1 89 ? 7.822 8.120 -3.958 1.00 74.12 89 ASN A CA 1
ATOM 700 C C . ASN A 1 89 ? 6.418 8.214 -4.569 1.00 74.12 89 ASN A C 1
ATOM 702 O O . ASN A 1 89 ? 5.730 9.222 -4.395 1.00 74.12 89 ASN A O 1
ATOM 706 N N . ALA A 1 90 ? 5.967 7.162 -5.255 1.00 74.19 90 ALA A N 1
ATOM 707 C CA . ALA A 1 90 ? 4.631 7.095 -5.832 1.00 74.19 90 ALA A CA 1
ATOM 708 C C . ALA A 1 90 ? 3.536 7.148 -4.755 1.00 74.19 90 ALA A C 1
ATOM 710 O O . ALA A 1 90 ? 2.537 7.849 -4.945 1.00 74.19 90 ALA A O 1
ATOM 711 N N . VAL A 1 91 ? 3.722 6.448 -3.633 1.00 81.38 91 VAL A N 1
ATOM 712 C CA . VAL A 1 91 ? 2.809 6.504 -2.483 1.00 81.38 91 VAL A CA 1
ATOM 713 C C . VAL A 1 91 ? 2.853 7.894 -1.852 1.00 81.38 91 VAL A C 1
ATOM 715 O O . VAL A 1 91 ? 1.811 8.533 -1.758 1.00 81.38 91 VAL A O 1
ATOM 718 N N . ILE A 1 92 ? 4.040 8.418 -1.523 1.00 82.25 92 ILE A N 1
ATOM 719 C CA . ILE A 1 92 ? 4.212 9.736 -0.884 1.00 82.25 92 ILE A CA 1
ATOM 720 C C . ILE A 1 92 ? 3.543 10.850 -1.697 1.00 82.25 92 ILE A C 1
ATOM 722 O O . ILE A 1 92 ? 2.834 11.683 -1.132 1.00 82.25 92 ILE A O 1
ATOM 726 N N . LYS A 1 93 ? 3.699 10.846 -3.028 1.00 78.12 93 LYS A N 1
ATOM 727 C CA . LYS A 1 93 ? 3.062 11.833 -3.915 1.00 78.12 93 LYS A CA 1
ATOM 728 C C . LYS A 1 93 ? 1.531 11.827 -3.798 1.00 78.12 93 LYS A C 1
ATOM 730 O O . LYS A 1 93 ? 0.908 12.871 -3.953 1.00 78.12 93 LYS A O 1
ATOM 735 N N . ARG A 1 94 ? 0.925 10.673 -3.503 1.00 82.69 94 ARG A N 1
ATOM 736 C CA . ARG A 1 94 ? -0.529 10.507 -3.329 1.00 82.69 94 ARG A CA 1
ATOM 737 C C . ARG A 1 94 ? -1.018 10.841 -1.917 1.00 82.69 94 ARG A C 1
ATOM 739 O O . ARG A 1 94 ? -2.216 11.007 -1.731 1.00 82.69 94 ARG A O 1
ATOM 746 N N . LEU A 1 95 ? -0.116 11.012 -0.948 1.00 80.31 95 LEU A N 1
ATOM 747 C CA . LEU A 1 95 ? -0.456 11.470 0.407 1.00 80.31 95 LEU A CA 1
ATOM 748 C C . LEU A 1 95 ? -0.657 12.996 0.493 1.00 80.31 95 LEU A C 1
ATOM 750 O O . LEU A 1 95 ? -1.017 13.514 1.551 1.00 80.31 95 LEU A O 1
ATOM 754 N N . MET A 1 96 ? -0.410 13.735 -0.596 1.00 78.12 96 MET A N 1
ATOM 755 C CA . MET A 1 96 ? -0.627 15.182 -0.677 1.00 78.12 96 MET A CA 1
ATOM 756 C C . MET A 1 96 ? -2.119 15.507 -0.802 1.00 78.12 96 MET A C 1
ATOM 758 O O . MET A 1 96 ? -2.622 15.802 -1.882 1.00 78.12 96 MET A O 1
ATOM 762 N N . THR A 1 97 ? -2.823 15.455 0.322 1.00 74.75 97 THR A N 1
ATOM 763 C CA . THR A 1 97 ? -4.240 15.805 0.426 1.00 74.75 97 THR A CA 1
ATOM 764 C C . THR A 1 97 ? -4.508 16.633 1.682 1.00 74.75 97 THR A C 1
ATOM 766 O O . THR A 1 97 ? -3.767 16.557 2.666 1.00 74.75 97 THR A O 1
ATOM 769 N N . ASP A 1 98 ? -5.567 17.440 1.633 1.00 79.00 98 ASP A N 1
ATOM 770 C CA . ASP A 1 98 ? -6.023 18.291 2.739 1.00 79.00 98 ASP A CA 1
ATOM 771 C C . ASP A 1 98 ? -7.245 17.700 3.479 1.00 79.00 98 ASP A C 1
ATOM 773 O O . ASP A 1 98 ? -7.698 18.245 4.493 1.00 79.00 98 ASP A O 1
ATOM 777 N N . VAL A 1 99 ? -7.763 16.562 3.003 1.00 84.69 99 VAL A N 1
ATOM 778 C CA . VAL A 1 99 ? -8.891 15.816 3.590 1.00 84.69 99 VAL A CA 1
ATOM 779 C C . VAL A 1 99 ? -8.418 14.487 4.191 1.00 84.69 99 VAL A C 1
ATOM 781 O O . VAL A 1 99 ? -7.372 13.977 3.779 1.00 84.69 99 VAL A O 1
ATOM 784 N N . PRO A 1 100 ? -9.146 13.913 5.168 1.00 85.06 100 PRO A N 1
ATOM 785 C CA . PRO A 1 100 ? -8.798 12.608 5.719 1.00 85.06 100 PRO A CA 1
ATOM 786 C C . PRO A 1 100 ? -8.876 11.521 4.642 1.00 85.06 100 PRO A C 1
ATOM 788 O O . PRO A 1 100 ? -9.726 11.560 3.752 1.00 85.06 100 PRO A O 1
ATOM 791 N N . PHE A 1 101 ? -7.989 10.536 4.742 1.00 86.75 101 PHE A N 1
ATOM 792 C CA . PHE A 1 101 ? -7.926 9.391 3.840 1.00 86.75 101 PHE A CA 1
ATOM 793 C C . PHE A 1 101 ? -7.554 8.124 4.616 1.00 86.75 101 PHE A C 1
ATOM 795 O O . PHE A 1 101 ? -7.067 8.188 5.745 1.00 86.75 101 PHE A O 1
ATOM 802 N N . GLY A 1 102 ? -7.774 6.970 3.993 1.00 91.06 102 GLY A N 1
ATOM 803 C CA . GLY A 1 102 ? -7.368 5.672 4.523 1.00 91.06 102 GLY A CA 1
ATOM 804 C C . GLY A 1 102 ? -6.871 4.746 3.422 1.00 91.06 102 GLY A C 1
ATOM 805 O O . GLY A 1 102 ? -6.802 5.134 2.255 1.00 91.06 102 GLY A O 1
ATOM 806 N N . VAL A 1 103 ? -6.511 3.524 3.804 1.00 92.50 103 VAL A N 1
ATOM 807 C CA . VAL A 1 103 ? -5.966 2.510 2.891 1.00 92.50 103 VAL A CA 1
ATOM 808 C C . VAL A 1 103 ? -6.851 1.273 2.844 1.00 92.50 103 VAL A C 1
ATOM 810 O O . VAL A 1 103 ? -7.392 0.845 3.862 1.00 92.50 103 VAL A O 1
ATOM 813 N N . LEU A 1 104 ? -6.970 0.667 1.664 1.00 93.75 104 LEU A N 1
ATOM 814 C CA . LEU A 1 104 ? -7.526 -0.678 1.536 1.00 93.75 104 LEU A CA 1
ATOM 815 C C . LEU A 1 104 ? -6.436 -1.692 1.888 1.00 93.75 104 LEU A C 1
ATOM 817 O O . LEU A 1 104 ? -5.333 -1.629 1.341 1.00 93.75 104 LEU A O 1
ATOM 821 N N . LEU A 1 105 ? -6.737 -2.616 2.795 1.00 93.12 105 LEU A N 1
ATOM 822 C CA . LEU A 1 105 ? -5.787 -3.592 3.311 1.00 93.12 105 LEU A CA 1
ATOM 823 C C . LEU A 1 105 ? -6.369 -4.999 3.178 1.00 93.12 105 LEU A C 1
ATOM 825 O O . LEU A 1 105 ? -7.326 -5.346 3.860 1.00 93.12 105 LEU A O 1
ATOM 829 N N . SER A 1 106 ? -5.774 -5.808 2.298 1.00 89.81 106 SER A N 1
ATOM 830 C CA . SER A 1 106 ? -6.193 -7.202 2.064 1.00 89.81 106 SER A CA 1
ATOM 831 C C . SER A 1 106 ? -5.354 -8.228 2.830 1.00 89.81 106 SER A C 1
ATOM 833 O O . SER A 1 106 ? -5.631 -9.416 2.769 1.00 89.81 106 SER A O 1
ATOM 835 N N . GLY A 1 107 ? -4.274 -7.787 3.483 1.00 85.69 107 GLY A N 1
ATOM 836 C CA . GLY A 1 107 ? -3.273 -8.669 4.092 1.00 85.69 107 GLY A CA 1
ATOM 837 C C . GLY A 1 107 ? -2.215 -9.196 3.114 1.00 85.69 107 GLY A C 1
ATOM 838 O O . GLY A 1 107 ? -1.145 -9.618 3.545 1.00 85.69 107 GLY A O 1
ATOM 839 N N . ARG A 1 108 ? -2.447 -9.104 1.797 1.00 89.62 108 ARG A N 1
ATOM 840 C CA . ARG A 1 108 ? -1.460 -9.465 0.762 1.00 89.62 108 ARG A CA 1
ATOM 841 C C . ARG A 1 108 ? -0.334 -8.438 0.642 1.00 89.62 108 ARG A C 1
ATOM 843 O O . ARG A 1 108 ? -0.521 -7.263 0.969 1.00 89.62 108 ARG A O 1
ATOM 850 N N . LEU A 1 109 ? 0.796 -8.885 0.087 1.00 84.31 109 LEU A N 1
ATOM 851 C CA . LEU A 1 109 ? 2.048 -8.132 -0.041 1.00 84.31 109 LEU A CA 1
ATOM 852 C C . LEU A 1 109 ? 1.854 -6.697 -0.554 1.00 84.31 109 LEU A C 1
ATOM 854 O O . LEU A 1 109 ? 2.306 -5.763 0.101 1.00 84.31 109 LEU A O 1
ATOM 858 N N . ASP A 1 110 ? 1.142 -6.511 -1.666 1.00 85.56 110 ASP A N 1
ATOM 859 C CA . ASP A 1 110 ? 1.026 -5.201 -2.324 1.00 85.56 110 ASP A CA 1
ATOM 860 C C . ASP A 1 110 ? 0.325 -4.170 -1.434 1.00 85.56 110 ASP A C 1
ATOM 862 O O . ASP A 1 110 ? 0.846 -3.083 -1.169 1.00 85.56 110 ASP A O 1
ATOM 866 N N . SER A 1 111 ? -0.854 -4.533 -0.917 1.00 89.12 111 SER A N 1
ATOM 867 C CA . SER A 1 111 ? -1.635 -3.650 -0.045 1.00 89.12 111 SER A CA 1
ATOM 868 C C . SER A 1 111 ? -0.918 -3.379 1.277 1.00 89.12 111 SER A C 1
ATOM 870 O O . SER A 1 111 ? -0.945 -2.254 1.774 1.00 89.12 111 SER A O 1
ATOM 872 N N . SER A 1 112 ? -0.219 -4.383 1.813 1.00 91.38 112 SER A N 1
ATOM 873 C CA . SER A 1 112 ? 0.564 -4.265 3.043 1.00 91.38 112 SER A CA 1
ATOM 874 C C . SER A 1 112 ? 1.770 -3.343 2.857 1.00 91.38 112 SER A C 1
ATOM 876 O O . SER A 1 112 ? 2.063 -2.525 3.728 1.00 91.38 112 SER A O 1
ATOM 878 N N . LEU A 1 113 ? 2.433 -3.404 1.700 1.00 87.75 113 LEU A N 1
ATOM 879 C CA . LEU A 1 113 ? 3.555 -2.534 1.363 1.00 87.75 113 LEU A CA 1
ATOM 880 C C . LEU A 1 113 ? 3.103 -1.075 1.238 1.00 87.75 113 LEU A C 1
ATOM 882 O O . LEU A 1 113 ? 3.691 -0.199 1.876 1.00 87.75 113 LEU A O 1
ATOM 886 N N . VAL A 1 114 ? 2.007 -0.813 0.519 1.00 88.75 114 VAL A N 1
ATOM 887 C CA . VAL A 1 114 ? 1.417 0.534 0.422 1.00 88.75 114 VAL A CA 1
ATOM 888 C C . VAL A 1 114 ? 0.992 1.057 1.795 1.00 88.75 114 VAL A C 1
ATOM 890 O O . VAL A 1 114 ? 1.300 2.204 2.131 1.00 88.75 114 VAL A O 1
ATOM 893 N N . ALA A 1 115 ? 0.330 0.231 2.611 1.00 90.62 115 ALA A N 1
ATOM 894 C CA . ALA A 1 115 ? -0.084 0.605 3.960 1.00 90.62 115 ALA A CA 1
ATOM 895 C C . ALA A 1 115 ? 1.123 0.933 4.853 1.00 90.62 115 ALA A C 1
ATOM 897 O O . ALA A 1 115 ? 1.120 1.963 5.522 1.00 90.62 115 ALA A O 1
ATOM 898 N N . SER A 1 116 ? 2.188 0.126 4.805 1.00 91.88 116 SER A N 1
ATOM 899 C CA . SER A 1 116 ? 3.403 0.352 5.599 1.00 91.88 116 SER A CA 1
ATOM 900 C C . SER A 1 116 ? 4.105 1.669 5.253 1.00 91.88 116 SER A C 1
ATOM 902 O O . SER A 1 116 ? 4.464 2.439 6.148 1.00 91.88 116 SER A O 1
ATOM 904 N N . ILE A 1 117 ? 4.243 1.973 3.957 1.00 88.00 117 ILE A N 1
ATOM 905 C CA . ILE A 1 117 ? 4.820 3.233 3.483 1.00 88.00 117 ILE A CA 1
ATOM 906 C C . ILE A 1 117 ? 3.911 4.386 3.915 1.00 88.00 117 ILE A C 1
ATOM 908 O O . ILE A 1 117 ? 4.383 5.376 4.470 1.00 88.00 117 ILE A O 1
ATOM 912 N N . THR A 1 118 ? 2.597 4.243 3.741 1.00 90.06 118 THR A N 1
ATOM 913 C CA . THR A 1 118 ? 1.628 5.269 4.142 1.00 90.06 118 THR A CA 1
ATOM 914 C C . THR A 1 118 ? 1.743 5.594 5.629 1.00 90.06 118 THR A C 1
ATOM 916 O O . THR A 1 118 ? 1.942 6.757 5.969 1.00 90.06 118 THR A O 1
ATOM 919 N N . THR A 1 119 ? 1.714 4.590 6.511 1.00 90.75 119 THR A N 1
ATOM 920 C CA . THR A 1 119 ? 1.872 4.774 7.963 1.00 90.75 119 THR A CA 1
ATOM 921 C C . THR A 1 119 ? 3.178 5.491 8.305 1.00 90.75 119 THR A C 1
ATOM 923 O O . THR A 1 119 ? 3.184 6.406 9.126 1.00 90.75 119 THR A O 1
ATOM 926 N N . ARG A 1 120 ? 4.283 5.129 7.641 1.00 89.62 120 ARG A N 1
ATOM 927 C CA . ARG A 1 120 ? 5.605 5.718 7.895 1.00 89.62 120 ARG A CA 1
ATOM 928 C C . ARG A 1 120 ? 5.682 7.204 7.537 1.00 89.62 120 ARG A C 1
ATOM 930 O O . ARG A 1 120 ? 6.358 7.957 8.233 1.00 89.62 120 ARG A O 1
ATOM 937 N N . TYR A 1 121 ? 5.019 7.623 6.461 1.00 87.88 121 TYR A N 1
ATOM 938 C CA . TYR A 1 121 ? 5.109 8.995 5.948 1.00 87.88 121 TYR A CA 1
ATOM 939 C C . TYR A 1 121 ? 3.915 9.884 6.326 1.00 87.88 121 TYR A C 1
ATOM 941 O O . TYR A 1 121 ? 4.005 11.105 6.183 1.00 87.88 121 TYR A O 1
ATOM 949 N N . LEU A 1 122 ? 2.828 9.316 6.865 1.00 85.94 122 LEU A N 1
ATOM 950 C CA . LEU A 1 122 ? 1.608 10.043 7.229 1.00 85.94 122 LEU A CA 1
ATOM 951 C C . LEU A 1 122 ? 1.885 11.217 8.175 1.00 85.94 122 LEU A C 1
ATOM 953 O O . LEU A 1 122 ? 1.380 12.313 7.937 1.00 85.94 122 LEU A O 1
ATOM 957 N N . ALA A 1 123 ? 2.737 11.030 9.188 1.00 85.06 123 ALA A N 1
ATOM 958 C CA . ALA A 1 123 ? 3.050 12.055 10.188 1.00 85.06 123 ALA A CA 1
ATOM 959 C C . ALA A 1 123 ? 3.607 13.368 9.593 1.00 85.06 123 ALA A C 1
ATOM 961 O O . ALA A 1 123 ? 3.458 14.432 10.192 1.00 85.06 123 ALA A O 1
ATOM 962 N N . GLY A 1 124 ? 4.216 13.315 8.402 1.00 82.12 124 GLY A N 1
ATOM 963 C CA . GLY A 1 124 ? 4.756 14.486 7.704 1.00 82.12 124 GLY A CA 1
ATOM 964 C C . GLY A 1 124 ? 3.739 15.260 6.855 1.00 82.12 124 GLY A C 1
ATOM 965 O O . GLY A 1 124 ? 4.078 16.311 6.310 1.00 82.12 124 GLY A O 1
ATOM 966 N N . THR A 1 125 ? 2.508 14.765 6.714 1.00 82.94 125 THR A N 1
ATOM 967 C CA . THR A 1 125 ? 1.510 15.313 5.780 1.00 82.94 125 THR A CA 1
ATOM 968 C C . THR A 1 125 ? 0.682 16.453 6.382 1.00 82.94 125 THR A C 1
ATOM 970 O O . THR A 1 125 ? 0.536 16.581 7.599 1.00 82.94 125 THR A O 1
ATOM 973 N N . LYS A 1 126 ? 0.086 17.290 5.518 1.00 80.62 126 LYS A N 1
ATOM 974 C CA . LYS A 1 126 ? -0.868 18.334 5.937 1.00 80.62 126 LYS A CA 1
ATOM 975 C C . LYS A 1 126 ? -2.130 17.732 6.556 1.00 80.62 126 LYS A C 1
ATOM 977 O O . LYS A 1 126 ? -2.581 18.223 7.590 1.00 80.62 126 LYS A O 1
ATOM 982 N N . ALA A 1 127 ? -2.648 16.652 5.963 1.00 79.00 127 ALA A N 1
ATOM 983 C CA . ALA A 1 127 ? -3.784 15.906 6.493 1.00 79.00 127 ALA A CA 1
ATOM 984 C C . ALA A 1 127 ? -3.543 15.470 7.942 1.00 79.00 127 ALA A C 1
ATOM 986 O O . ALA A 1 127 ? -4.397 15.706 8.792 1.00 79.00 127 ALA A O 1
ATOM 987 N N . ALA A 1 128 ? -2.356 14.944 8.259 1.00 83.94 128 ALA A N 1
ATOM 988 C CA . ALA A 1 128 ? -2.068 14.469 9.607 1.00 83.94 128 ALA A CA 1
ATOM 989 C C . ALA A 1 128 ? -2.039 15.578 10.669 1.00 83.94 128 ALA A C 1
ATOM 991 O O . ALA A 1 128 ? -2.467 15.366 11.801 1.00 83.94 128 ALA A O 1
ATOM 992 N N . ARG A 1 129 ? -1.601 16.790 10.304 1.00 84.69 129 ARG A N 1
ATOM 993 C CA . ARG A 1 129 ? -1.633 17.949 11.215 1.00 84.69 129 ARG A CA 1
ATOM 994 C C . ARG A 1 129 ? -3.053 18.392 11.557 1.00 84.69 129 ARG A C 1
ATOM 996 O O . ARG A 1 129 ? -3.265 18.961 12.621 1.00 84.69 129 ARG A O 1
ATOM 1003 N N . ARG A 1 130 ? -4.003 18.177 10.643 1.00 85.69 130 ARG A N 1
ATOM 1004 C CA . ARG A 1 130 ? -5.386 18.654 10.773 1.00 85.69 130 ARG A CA 1
ATOM 1005 C C . ARG A 1 130 ? -6.338 17.590 11.315 1.00 85.69 130 ARG A C 1
ATOM 1007 O O . ARG A 1 130 ? -7.262 17.931 12.043 1.00 85.69 130 ARG A O 1
ATOM 1014 N N . TRP A 1 131 ? -6.107 16.331 10.958 1.00 85.94 131 TRP A N 1
ATOM 1015 C CA . TRP A 1 131 ? -7.018 15.213 11.213 1.00 85.94 131 TRP A CA 1
ATOM 1016 C C . TRP A 1 131 ? -6.411 14.122 12.108 1.00 85.94 131 TRP A C 1
ATOM 1018 O O . TRP A 1 131 ? -7.119 13.201 12.499 1.00 85.94 131 TRP A O 1
ATOM 1028 N N . GLY A 1 132 ? -5.130 14.239 12.470 1.00 86.94 132 GLY A N 1
ATOM 1029 C CA . GLY A 1 132 ? -4.411 13.272 13.298 1.00 86.94 132 GLY A CA 1
ATOM 1030 C C . GLY A 1 132 ? -3.508 12.334 12.495 1.00 86.94 132 GLY A C 1
ATOM 1031 O O . GLY A 1 132 ? -3.652 12.157 11.290 1.00 86.94 132 GLY A O 1
ATOM 1032 N N . VAL A 1 133 ? -2.542 11.726 13.185 1.00 85.00 133 VAL A N 1
ATOM 1033 C CA . VAL A 1 133 ? -1.516 10.852 12.582 1.00 85.00 133 VAL A CA 1
ATOM 1034 C C . VAL A 1 133 ? -1.948 9.387 12.477 1.00 85.00 133 VAL A C 1
ATOM 1036 O O . VAL A 1 133 ? -1.15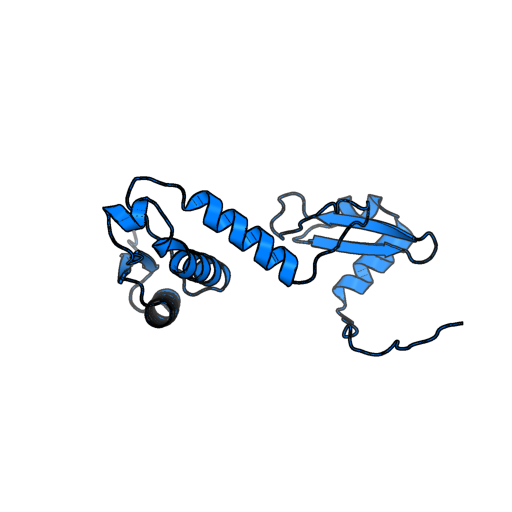8 8.548 12.053 1.00 85.00 133 VAL A O 1
ATOM 1039 N N . GLN A 1 134 ? -3.168 9.053 12.902 1.00 87.62 134 GLN A N 1
ATOM 1040 C CA . GLN A 1 134 ? -3.620 7.670 12.962 1.00 87.62 134 GLN A CA 1
ATOM 1041 C C . GLN A 1 134 ? -4.237 7.248 11.625 1.00 87.62 134 GLN A C 1
ATOM 1043 O O . GLN A 1 134 ? -5.242 7.805 11.188 1.00 87.62 134 GLN A O 1
ATOM 1048 N N . LEU A 1 135 ? -3.621 6.267 10.961 1.00 92.81 135 LEU A N 1
ATOM 1049 C CA . LEU A 1 135 ? -4.097 5.764 9.676 1.00 92.81 135 LEU A CA 1
ATOM 1050 C C . LEU A 1 135 ? -5.283 4.815 9.874 1.00 92.81 135 LEU A C 1
ATOM 1052 O O . LEU A 1 135 ? -5.198 3.871 10.662 1.00 92.81 135 LEU A O 1
ATOM 1056 N N . HIS A 1 136 ? -6.350 5.027 9.106 1.00 94.75 136 HIS A N 1
ATOM 1057 C CA . HIS A 1 136 ? -7.464 4.089 9.012 1.00 94.75 136 HIS A CA 1
ATOM 1058 C C . HIS A 1 136 ? -7.233 3.098 7.868 1.00 94.75 136 HIS A C 1
ATOM 1060 O O . HIS A 1 136 ? -6.910 3.500 6.746 1.00 94.75 136 HIS A O 1
ATOM 1066 N N . SER A 1 137 ? -7.410 1.809 8.148 1.00 95.81 137 SER A N 1
ATOM 1067 C CA . SER A 1 137 ? -7.337 0.738 7.154 1.00 95.81 137 SER A CA 1
ATOM 1068 C C . SER A 1 137 ? -8.682 0.027 7.037 1.00 95.81 137 SER A C 1
ATOM 1070 O O . SER A 1 137 ? -9.397 -0.119 8.024 1.00 95.81 137 SER A O 1
ATOM 1072 N N . PHE A 1 138 ? -9.036 -0.399 5.828 1.00 95.38 138 PHE A N 1
ATOM 1073 C CA . PHE A 1 138 ? -10.331 -1.002 5.527 1.00 95.38 138 PHE A CA 1
ATOM 1074 C C . PHE A 1 138 ? -10.146 -2.333 4.804 1.00 95.38 138 PHE A C 1
ATOM 1076 O O . PHE A 1 138 ? -9.378 -2.414 3.843 1.00 95.38 138 PHE A O 1
ATOM 1083 N N . CYS A 1 139 ? -10.869 -3.359 5.238 1.00 94.75 139 CYS A N 1
ATOM 1084 C CA . CYS A 1 139 ? -10.935 -4.659 4.581 1.00 94.75 139 CYS A CA 1
ATOM 1085 C C . CYS A 1 139 ? -12.393 -5.032 4.304 1.00 94.75 139 CYS A C 1
ATOM 1087 O O . CYS A 1 139 ? -13.283 -4.676 5.075 1.00 94.75 139 CYS A O 1
ATOM 1089 N N . VAL A 1 140 ? -12.638 -5.747 3.209 1.00 93.19 140 VAL A N 1
ATOM 1090 C CA . VAL A 1 140 ? -13.962 -6.258 2.840 1.00 93.19 140 VAL A CA 1
ATOM 1091 C C . VAL A 1 140 ? -13.830 -7.752 2.589 1.00 93.19 140 VAL A C 1
ATOM 1093 O O . VAL A 1 140 ? -12.943 -8.166 1.845 1.00 93.19 140 VAL A O 1
ATOM 1096 N N . GLY A 1 141 ? -14.695 -8.563 3.189 1.00 90.81 141 GLY A N 1
ATOM 1097 C CA . GLY A 1 141 ? -14.601 -10.016 3.074 1.00 90.81 141 GLY A CA 1
ATOM 1098 C C . GLY A 1 141 ? -15.853 -10.741 3.547 1.00 90.81 141 GLY A C 1
ATOM 1099 O O . GLY A 1 141 ? -16.709 -10.160 4.209 1.00 90.81 141 GLY A O 1
ATOM 1100 N N . LEU A 1 142 ? -15.951 -12.026 3.210 1.00 89.56 142 LEU A N 1
ATOM 1101 C CA . LEU A 1 142 ? -16.900 -12.924 3.868 1.00 89.56 142 LEU A CA 1
ATOM 1102 C C . LEU A 1 142 ? -16.493 -13.091 5.333 1.00 89.56 142 LEU A C 1
ATOM 1104 O O . LEU A 1 142 ? -15.301 -13.150 5.636 1.00 89.56 142 LEU A O 1
ATOM 1108 N N . GLU A 1 143 ? -17.468 -13.199 6.230 1.00 87.94 143 GLU A N 1
ATOM 1109 C CA . GLU A 1 143 ? -17.190 -13.426 7.647 1.00 87.94 143 GLU A CA 1
ATOM 1110 C C . GLU A 1 143 ? -16.317 -14.682 7.834 1.00 87.94 143 GLU A C 1
ATOM 1112 O O . GLU A 1 143 ? -16.585 -15.743 7.268 1.00 87.94 143 GLU A O 1
ATOM 1117 N N . GLY A 1 144 ? -15.220 -14.539 8.582 1.00 86.25 144 GLY A N 1
ATOM 1118 C CA . GLY A 1 144 ? -14.247 -15.614 8.798 1.00 86.25 144 GLY A CA 1
ATOM 1119 C C . GLY A 1 144 ? -13.294 -15.894 7.628 1.00 86.25 144 GLY A C 1
ATOM 1120 O O . GLY A 1 144 ? -12.553 -16.877 7.689 1.00 86.25 144 GLY A O 1
ATOM 1121 N N . SER A 1 145 ? -13.274 -15.066 6.576 1.00 89.31 145 SER A N 1
ATOM 1122 C CA . SER A 1 145 ? -12.360 -15.275 5.450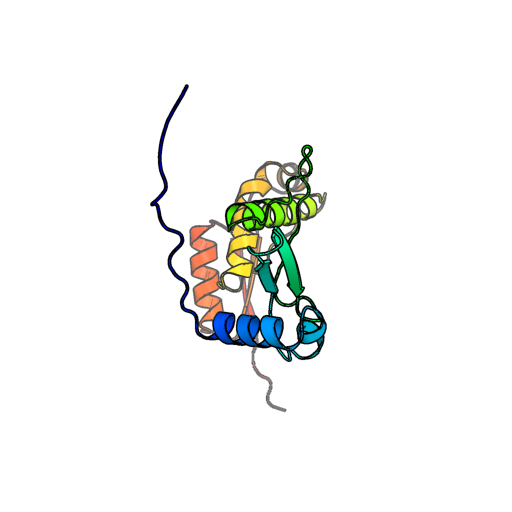 1.00 89.31 145 SER A CA 1
ATOM 1123 C C . SER A 1 145 ? -10.880 -15.164 5.863 1.00 89.31 145 SER A C 1
ATOM 1125 O O . SER A 1 145 ? -10.527 -14.404 6.776 1.00 89.31 145 SER A O 1
ATOM 1127 N N . PRO A 1 146 ? -9.977 -15.887 5.172 1.00 88.69 146 PRO A N 1
ATOM 1128 C CA . PRO A 1 146 ? -8.540 -15.774 5.414 1.00 88.69 146 PRO A CA 1
ATOM 1129 C C . PRO A 1 146 ? -8.013 -14.354 5.159 1.00 88.69 146 PRO A C 1
ATOM 1131 O O . PRO A 1 146 ? -7.102 -13.917 5.860 1.00 88.69 146 PRO A O 1
ATOM 1134 N N . ASP A 1 147 ? -8.619 -13.614 4.226 1.00 84.50 147 ASP A N 1
ATOM 1135 C CA . ASP A 1 147 ? -8.235 -12.237 3.901 1.00 84.50 147 ASP A CA 1
ATOM 1136 C C . ASP A 1 147 ? -8.501 -11.277 5.067 1.00 84.50 147 ASP A C 1
ATOM 1138 O O . ASP A 1 147 ? -7.641 -10.457 5.388 1.00 84.50 147 ASP A O 1
ATOM 1142 N N . LEU A 1 148 ? -9.644 -11.410 5.757 1.00 90.62 148 LEU A N 1
ATOM 1143 C CA . LEU A 1 148 ? -9.945 -10.603 6.947 1.00 90.62 148 LEU A CA 1
ATOM 1144 C C . LEU A 1 148 ? -8.923 -10.864 8.056 1.00 90.62 148 LEU A C 1
ATOM 1146 O O . LEU A 1 148 ? -8.421 -9.929 8.682 1.00 90.62 148 LEU A O 1
ATOM 1150 N N . LYS A 1 149 ? -8.562 -12.135 8.269 1.00 93.31 149 LYS A N 1
ATOM 1151 C CA . LYS A 1 149 ? -7.551 -12.508 9.262 1.00 93.31 149 LYS A CA 1
ATOM 1152 C C . LYS A 1 149 ? -6.178 -11.924 8.911 1.00 93.31 149 LYS A C 1
ATOM 1154 O O . LYS A 1 149 ? -5.550 -11.301 9.765 1.00 93.31 149 LYS A O 1
ATOM 1159 N N . ALA A 1 150 ? -5.733 -12.076 7.665 1.00 91.69 150 ALA A N 1
ATOM 1160 C CA . ALA A 1 150 ? -4.447 -11.557 7.207 1.00 91.69 150 ALA A CA 1
ATOM 1161 C C . ALA A 1 150 ? -4.392 -10.020 7.268 1.00 91.69 150 ALA A C 1
ATOM 1163 O O . ALA A 1 150 ? -3.408 -9.442 7.733 1.00 91.69 150 ALA A O 1
ATOM 1164 N N . ALA A 1 151 ? -5.462 -9.340 6.850 1.00 93.88 151 ALA A N 1
ATOM 1165 C CA . ALA A 1 151 ? -5.569 -7.888 6.939 1.00 93.88 151 ALA A CA 1
ATOM 1166 C C . ALA A 1 151 ? -5.483 -7.400 8.390 1.00 93.88 151 ALA A C 1
ATOM 1168 O O . ALA A 1 151 ? -4.767 -6.436 8.667 1.00 93.88 151 ALA A O 1
ATOM 1169 N N . LYS A 1 152 ? -6.136 -8.103 9.321 1.00 95.81 152 LYS A N 1
ATOM 1170 C CA . LYS A 1 152 ? -6.086 -7.805 10.755 1.00 95.81 152 LYS A CA 1
ATOM 1171 C C . LYS A 1 152 ? -4.693 -7.956 11.347 1.00 95.81 152 LYS A C 1
ATOM 1173 O O . LYS A 1 152 ? -4.259 -7.095 12.108 1.00 95.81 152 LYS A O 1
ATOM 1178 N N . GLU A 1 153 ? -3.980 -9.023 10.995 1.00 96.12 153 GLU A N 1
ATOM 1179 C CA . GLU A 1 153 ? -2.602 -9.245 11.446 1.00 96.12 153 GLU A CA 1
ATOM 1180 C C . GLU A 1 153 ? -1.683 -8.100 11.003 1.00 96.12 153 GLU A C 1
ATOM 1182 O O . GLU A 1 153 ? -0.957 -7.529 11.822 1.00 96.12 153 GLU A O 1
ATOM 1187 N N . VAL A 1 154 ? -1.781 -7.686 9.737 1.00 95.00 154 VAL A N 1
ATOM 1188 C CA . VAL A 1 154 ? -1.002 -6.558 9.210 1.00 95.00 154 VAL A CA 1
ATOM 1189 C C . VAL A 1 154 ? -1.430 -5.237 9.852 1.00 95.00 154 VAL A C 1
ATOM 1191 O O . VAL A 1 154 ? -0.581 -4.420 10.203 1.00 95.00 154 VAL A O 1
ATOM 1194 N N . ALA A 1 155 ? -2.729 -5.015 10.053 1.00 96.31 155 ALA A N 1
ATOM 1195 C CA . ALA A 1 155 ? -3.236 -3.807 10.693 1.00 96.31 155 ALA A CA 1
ATOM 1196 C C . ALA A 1 155 ? -2.738 -3.656 12.136 1.00 96.31 155 ALA A C 1
ATOM 1198 O O . ALA A 1 155 ? -2.358 -2.553 12.534 1.00 96.31 155 ALA A O 1
ATOM 1199 N N . ASN A 1 156 ? -2.696 -4.761 12.886 1.00 96.44 156 ASN A N 1
ATOM 1200 C CA . ASN A 1 156 ? -2.144 -4.815 14.236 1.00 96.44 156 ASN A CA 1
ATOM 1201 C C . ASN A 1 156 ? -0.642 -4.520 14.229 1.00 96.44 156 ASN A C 1
ATOM 1203 O O . ASN A 1 156 ? -0.172 -3.725 15.039 1.00 96.44 156 ASN A O 1
ATOM 1207 N N . TYR A 1 157 ? 0.101 -5.111 13.288 1.00 95.81 157 TYR A N 1
ATOM 1208 C CA . TYR A 1 157 ? 1.531 -4.852 13.125 1.00 95.81 157 TYR A CA 1
ATOM 1209 C C . TYR A 1 157 ? 1.824 -3.377 12.806 1.00 95.81 157 TYR A C 1
ATOM 1211 O O . TYR A 1 157 ? 2.757 -2.791 13.351 1.00 95.81 157 TYR A O 1
ATOM 1219 N N . LEU A 1 158 ? 1.011 -2.759 11.945 1.00 92.38 158 LEU A N 1
ATOM 1220 C CA . LEU A 1 158 ? 1.164 -1.363 11.532 1.00 92.38 158 LEU A CA 1
ATOM 1221 C C . LEU A 1 158 ? 0.533 -0.351 12.507 1.00 92.38 158 LEU A C 1
ATOM 1223 O O . LEU A 1 158 ? 0.730 0.850 12.328 1.00 92.38 158 LEU A O 1
ATOM 1227 N N . GLY A 1 159 ? -0.235 -0.799 13.505 1.00 94.25 159 GLY A N 1
ATOM 1228 C CA . GLY A 1 159 ? -0.923 0.073 14.464 1.00 94.25 159 GLY A CA 1
ATOM 1229 C C . GLY A 1 159 ? -2.043 0.930 13.857 1.00 94.25 159 GLY A C 1
ATOM 1230 O O . GLY A 1 159 ? -2.313 2.032 14.339 1.00 94.25 159 GLY A O 1
ATOM 1231 N N . THR A 1 160 ? -2.679 0.466 12.777 1.00 94.94 160 THR A N 1
ATOM 1232 C CA . THR A 1 160 ? -3.762 1.206 12.101 1.00 94.94 160 THR A CA 1
ATOM 1233 C C . THR A 1 160 ? -5.109 1.019 12.802 1.00 94.94 160 THR A C 1
ATOM 1235 O O . THR A 1 160 ? -5.362 -0.037 13.380 1.00 94.94 160 THR A O 1
ATOM 1238 N N . VAL A 1 161 ? -6.017 1.994 12.685 1.00 95.69 161 VAL A N 1
ATOM 1239 C CA . VAL A 1 161 ? -7.430 1.801 13.057 1.00 95.69 161 VAL A CA 1
ATOM 1240 C C . VAL A 1 161 ? -8.094 0.978 11.959 1.00 95.69 161 VAL A C 1
ATOM 1242 O O . VAL A 1 161 ? -8.400 1.505 10.888 1.00 95.69 161 VAL A O 1
ATOM 1245 N N . HIS A 1 162 ? -8.259 -0.318 12.215 1.00 97.12 162 HIS A N 1
ATOM 1246 C CA . HIS A 1 162 ? -8.760 -1.273 11.233 1.00 97.12 162 HIS A CA 1
ATOM 1247 C C . HIS A 1 162 ? -10.281 -1.383 11.253 1.00 97.12 162 HIS A C 1
ATOM 1249 O O . HIS A 1 162 ? -10.882 -1.558 12.312 1.00 97.12 162 HIS A O 1
ATOM 1255 N N . HIS A 1 163 ? -10.880 -1.347 10.071 1.00 96.06 163 HIS A N 1
ATOM 1256 C CA . HIS A 1 163 ? -12.308 -1.518 9.853 1.00 96.06 163 HIS A CA 1
ATOM 1257 C C . HIS A 1 163 ? -12.539 -2.714 8.936 1.00 96.06 163 HIS A C 1
ATOM 1259 O O . HIS A 1 163 ? -12.003 -2.769 7.828 1.00 96.06 163 HIS A O 1
ATOM 1265 N N . GLU A 1 164 ? -13.363 -3.652 9.383 1.00 95.00 164 GLU A N 1
ATOM 1266 C CA . GLU A 1 164 ? -13.777 -4.804 8.588 1.00 95.00 164 GLU A CA 1
ATOM 1267 C C . GLU A 1 164 ? -15.225 -4.621 8.142 1.00 95.00 164 GLU A C 1
ATOM 1269 O O . GLU A 1 164 ? -16.101 -4.331 8.957 1.00 95.00 164 GLU A O 1
ATOM 1274 N N . PHE A 1 165 ? -15.481 -4.822 6.854 1.00 92.94 165 PHE A N 1
ATOM 1275 C CA . PHE A 1 165 ? -16.825 -4.865 6.300 1.00 92.94 165 PHE A CA 1
ATOM 1276 C C . PHE A 1 165 ? -17.136 -6.273 5.826 1.00 92.94 165 PHE A C 1
ATOM 1278 O O . PHE A 1 165 ? -16.443 -6.832 4.971 1.00 92.94 165 PHE A O 1
ATOM 1285 N N . HIS A 1 166 ? -18.195 -6.843 6.385 1.00 92.56 166 HIS A N 1
ATOM 1286 C CA . HIS A 1 166 ? -18.632 -8.185 6.041 1.00 92.56 166 HIS A CA 1
ATOM 1287 C C . HIS A 1 166 ? -19.779 -8.111 5.041 1.00 92.56 166 HIS A C 1
ATOM 1289 O O . HIS A 1 166 ? -20.704 -7.315 5.207 1.00 92.56 166 HIS A O 1
ATOM 1295 N N . PHE A 1 167 ? -19.718 -8.935 3.999 1.00 88.12 167 PHE A N 1
ATOM 1296 C CA . PHE A 1 167 ? -20.825 -9.105 3.061 1.00 88.12 167 PHE A CA 1
ATOM 1297 C C . PHE A 1 167 ? -21.354 -10.536 3.110 1.00 88.12 167 PHE A C 1
ATOM 1299 O O . PHE A 1 167 ? -20.637 -11.472 3.463 1.00 88.12 167 PHE A O 1
ATOM 1306 N N . THR A 1 168 ? -22.623 -10.701 2.749 1.00 87.12 168 THR A N 1
ATOM 1307 C CA . THR A 1 168 ? -23.273 -12.006 2.613 1.00 87.12 168 THR A CA 1
ATOM 1308 C C . THR A 1 168 ? -23.573 -12.267 1.144 1.00 87.12 168 THR A C 1
ATOM 1310 O O . THR A 1 168 ? -23.841 -11.342 0.376 1.00 87.12 168 THR A O 1
ATOM 1313 N N . VAL A 1 169 ? -23.500 -13.531 0.729 1.00 84.31 169 VAL A N 1
ATOM 1314 C CA . VAL A 1 169 ? -23.900 -13.925 -0.624 1.00 84.31 169 VAL A CA 1
ATOM 1315 C C . VAL A 1 169 ? -25.422 -14.015 -0.648 1.00 84.31 169 VAL A C 1
ATOM 1317 O O . VAL A 1 169 ? -26.004 -14.865 0.023 1.00 84.31 169 VAL A O 1
ATOM 1320 N N . GLN A 1 170 ? -26.072 -13.143 -1.413 1.00 77.25 170 GLN A N 1
ATOM 1321 C CA . GLN A 1 170 ? -27.488 -13.295 -1.727 1.00 77.25 170 GLN A CA 1
ATOM 1322 C C . GLN A 1 170 ? -27.619 -14.280 -2.884 1.00 77.25 170 GLN A C 1
ATOM 1324 O O . GLN A 1 170 ? -27.211 -13.991 -4.007 1.00 77.25 170 GLN A O 1
ATOM 1329 N N . VAL A 1 171 ? -28.162 -15.459 -2.592 1.00 71.50 171 VAL A N 1
ATOM 1330 C CA . VAL A 1 171 ? -28.580 -16.408 -3.624 1.00 71.50 171 VAL A CA 1
ATOM 1331 C C . VAL A 1 171 ? -30.003 -16.019 -4.024 1.00 71.50 171 VAL A C 1
ATOM 133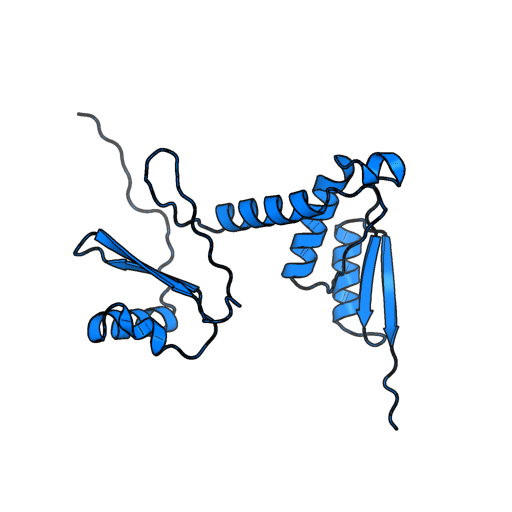3 O O . VAL A 1 171 ? -30.902 -16.064 -3.183 1.00 71.50 171 VAL A O 1
ATOM 1336 N N . LEU A 1 172 ? -30.159 -15.548 -5.264 1.00 58.44 172 LEU A N 1
ATOM 1337 C CA . LEU A 1 172 ? -31.448 -15.277 -5.913 1.00 58.44 172 LEU A CA 1
ATOM 1338 C C . LEU A 1 172 ? -32.127 -16.578 -6.350 1.00 58.44 172 LEU A C 1
ATOM 1340 O O . LEU A 1 172 ? -31.396 -17.496 -6.788 1.00 58.44 172 LEU A O 1
#

Organism: NCBI:txid152371

Foldseek 3Di:
DDDDDDPDDDPPPPPPVVVVVVVVQCVVPNLVCLVVDDDFDWDKDADPVVRDIDTHGDPVRPDDADWDADPVRDTDRDDPVVVLVVLLVVLLVVLADQEDDAFEFQLDDPSLSSRLSCLVCQCVYNNCVVPNSAHEYEYEEAVPDPRVVSRVVSCVVSVHNYDYHHDDDDDD